Protein AF-A0A2H6AET5-F1 (afdb_monomer_lite)

Secondary structure (DSSP, 8-state):
-PPPSSPPSSPPEES-HHHHHHHHHHHHHTTPPPPHHHHT-EEHHHHHHHH-TTTS--S--SHHHHHHHTT---SSTT--HHHHHHHHHHHHHTTT--HHHHHHHHHHHHHHHHHHHHHHHHHHHHHHHH-SS----------

Radius of gyration: 17.85 Å; chains: 1; bounding box: 35×42×50 Å

pLDDT: mean 78.01, std 17.7, range [28.64, 96.94]

Foldseek 3Di:
DDDPPDDPPAQAEDQALVVLVVVCVVCVVVVHDDDVSSVRHDHLLCVCVVPPVVPQPDPDSDLLSLLVSLVQDQPCNPQDPVNLVVLVVVCVVVVVPDPVSVVVSVSVVVSSVVSRVSNVVSVVVVVCVVDVDDDDPDDPPDD

Sequence (143 aa):
MQWPGSAPEVPVLWYFSDEQNKLSERMQKYGLRVPVALQHGIDLFKECFRGYRLALPTEKFDLRSAAEAAGFRFRHPKLDGLDVAVGCLRWRDRGGCDEAELRTLLEYGEDDVLALRALAQWQDQLGRRASPRTGVEKLRLGP

Structure (mmCIF, N/CA/C/O backbone):
data_AF-A0A2H6AET5-F1
#
_entry.id   AF-A0A2H6AET5-F1
#
loop_
_atom_site.group_PDB
_atom_site.id
_atom_site.type_symbol
_atom_site.label_atom_id
_atom_site.label_alt_id
_atom_site.label_comp_id
_atom_site.label_asym_id
_atom_site.label_entity_id
_atom_site.label_seq_id
_atom_site.pdbx_PDB_ins_code
_atom_site.Cartn_x
_atom_site.Cartn_y
_atom_site.Cartn_z
_atom_site.occupancy
_atom_site.B_iso_or_equiv
_atom_site.auth_seq_id
_atom_site.auth_comp_id
_atom_site.auth_asym_id
_atom_site.auth_atom_id
_atom_site.pdbx_PDB_model_num
ATOM 1 N N . MET A 1 1 ? -0.906 -27.334 -12.210 1.00 37.22 1 MET A N 1
ATOM 2 C CA . MET A 1 1 ? -0.611 -26.825 -10.855 1.00 37.22 1 MET A CA 1
ATOM 3 C C . MET A 1 1 ? -1.937 -26.379 -10.246 1.00 37.22 1 MET A C 1
ATOM 5 O O . MET A 1 1 ? -2.487 -25.386 -10.697 1.00 37.22 1 MET A O 1
ATOM 9 N N 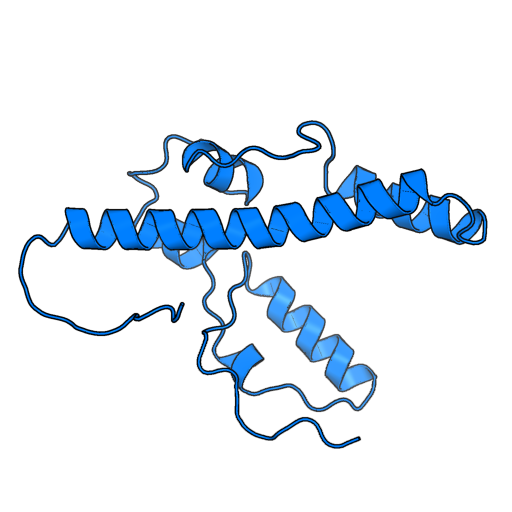. GLN A 1 2 ? -2.541 -27.189 -9.371 1.00 28.64 2 GLN A N 1
ATOM 10 C CA . GLN A 1 2 ? -3.816 -26.860 -8.719 1.00 28.64 2 GLN A CA 1
ATOM 11 C C . GLN A 1 2 ? -3.518 -26.046 -7.460 1.00 28.64 2 GLN A C 1
ATOM 13 O O . GLN A 1 2 ? -2.733 -26.478 -6.621 1.00 28.64 2 GLN A O 1
ATOM 18 N N . TRP A 1 3 ? -4.119 -24.862 -7.354 1.00 38.94 3 TRP A N 1
ATOM 19 C CA . TRP A 1 3 ? -4.076 -24.060 -6.136 1.00 38.94 3 TRP A CA 1
ATOM 20 C C . TRP A 1 3 ? -4.847 -24.818 -5.041 1.00 38.94 3 TRP A C 1
ATOM 22 O O . TRP A 1 3 ? -5.996 -25.194 -5.299 1.00 38.94 3 TRP A O 1
ATOM 32 N N . PRO A 1 4 ? -4.252 -25.104 -3.868 1.00 45.19 4 PRO A N 1
ATOM 33 C CA . PRO A 1 4 ? -4.927 -25.865 -2.822 1.00 45.19 4 PRO A CA 1
ATOM 34 C C . PRO A 1 4 ? -6.216 -25.142 -2.413 1.00 45.19 4 PRO A C 1
ATOM 36 O O . PRO A 1 4 ? -6.214 -23.958 -2.085 1.00 45.19 4 PRO A O 1
ATOM 39 N N . GLY A 1 5 ? -7.336 -25.858 -2.517 1.00 45.88 5 GLY A N 1
ATOM 40 C CA . GLY A 1 5 ? -8.704 -25.339 -2.426 1.00 45.88 5 GLY A CA 1
ATOM 41 C C . GLY A 1 5 ? -9.182 -24.934 -1.030 1.00 45.88 5 GLY A C 1
ATOM 42 O O . GLY A 1 5 ? -10.388 -24.859 -0.818 1.00 45.88 5 GLY A O 1
ATOM 43 N N . SER A 1 6 ? -8.285 -24.670 -0.086 1.00 50.78 6 SER A N 1
ATOM 44 C CA . SER A 1 6 ? -8.628 -24.068 1.201 1.00 50.78 6 SER A CA 1
ATOM 45 C C . SER A 1 6 ? -8.329 -22.575 1.132 1.00 50.78 6 SER A C 1
ATOM 47 O O . SER A 1 6 ? -7.181 -22.177 0.928 1.00 50.78 6 SER A O 1
ATOM 49 N N . ALA A 1 7 ? -9.364 -21.743 1.280 1.00 48.59 7 ALA A N 1
ATOM 50 C CA . ALA A 1 7 ? -9.169 -20.318 1.522 1.00 48.59 7 ALA A CA 1
ATOM 51 C C . ALA A 1 7 ? -8.194 -20.145 2.703 1.00 48.59 7 ALA A C 1
ATOM 53 O O . ALA A 1 7 ? -8.283 -20.926 3.653 1.00 48.59 7 ALA A O 1
ATOM 54 N N . PRO A 1 8 ? -7.254 -19.186 2.655 1.00 48.69 8 PRO A N 1
ATOM 55 C CA . PRO A 1 8 ? -6.396 -18.922 3.802 1.00 48.69 8 PRO A CA 1
ATOM 56 C C . PRO A 1 8 ? -7.270 -18.670 5.040 1.00 48.69 8 PRO A C 1
ATOM 58 O O . PRO A 1 8 ? -8.228 -17.903 4.969 1.00 48.69 8 PRO A O 1
ATOM 61 N N . GLU A 1 9 ? -6.946 -19.314 6.168 1.00 55.62 9 GLU A N 1
ATOM 62 C CA . GLU A 1 9 ? -7.607 -19.069 7.468 1.00 55.62 9 GLU A CA 1
ATOM 63 C C . GLU A 1 9 ? -7.415 -17.621 7.953 1.00 55.62 9 GLU A C 1
ATOM 65 O O . GLU A 1 9 ? -8.101 -17.157 8.863 1.00 55.62 9 GLU A O 1
ATOM 70 N N . VAL A 1 10 ? -6.485 -16.897 7.329 1.00 59.00 10 VAL A N 1
ATOM 71 C CA . VAL A 1 10 ? -6.173 -15.503 7.614 1.00 59.00 10 VAL A CA 1
ATOM 72 C C . VAL A 1 10 ? -7.020 -14.599 6.709 1.00 59.00 10 VAL A C 1
ATOM 74 O O . VAL A 1 10 ? -7.006 -14.785 5.487 1.00 59.00 10 VAL A O 1
ATOM 77 N N . PRO A 1 11 ? -7.750 -13.613 7.266 1.00 66.94 11 PRO A N 1
ATOM 78 C CA . PRO A 1 11 ? -8.535 -12.682 6.467 1.00 66.94 11 PRO A CA 1
ATOM 79 C C . PRO A 1 11 ? -7.628 -11.892 5.521 1.00 66.94 11 PRO A C 1
ATOM 81 O O . PRO A 1 11 ? -6.540 -11.457 5.901 1.00 66.94 11 PRO A O 1
ATOM 84 N N . VAL A 1 12 ? -8.092 -11.682 4.289 1.00 73.44 12 VAL A N 1
ATOM 85 C CA . VAL A 1 12 ? -7.377 -10.825 3.342 1.00 73.44 12 VAL A CA 1
ATOM 86 C C . VAL A 1 12 ? -7.653 -9.370 3.702 1.00 73.44 12 VAL A C 1
ATOM 88 O O . VAL A 1 12 ? -8.809 -8.970 3.825 1.00 73.44 12 VAL A O 1
ATOM 91 N N . LEU A 1 13 ? -6.596 -8.593 3.898 1.00 74.56 13 LEU A N 1
ATOM 92 C CA . LEU A 1 13 ? -6.674 -7.186 4.278 1.00 74.56 13 LEU A CA 1
ATOM 93 C C . LEU A 1 13 ? -6.441 -6.305 3.050 1.00 74.56 13 LEU A C 1
ATOM 95 O O . LEU A 1 13 ? -5.565 -6.602 2.241 1.00 74.56 13 LEU A O 1
ATOM 99 N N . TRP A 1 14 ? -7.188 -5.207 2.953 1.00 77.25 14 TRP A N 1
ATOM 100 C CA . TRP A 1 14 ? -7.032 -4.183 1.915 1.00 77.25 14 TRP A CA 1
ATOM 101 C C . TRP A 1 14 ? -7.125 -2.801 2.550 1.00 77.25 14 TRP A C 1
ATOM 103 O O . TRP A 1 14 ? -7.821 -2.631 3.558 1.00 77.25 14 TRP A O 1
ATOM 113 N N . TYR A 1 15 ? -6.467 -1.809 1.949 1.00 63.41 15 TYR A N 1
ATOM 114 C CA . TYR A 1 15 ? -6.569 -0.419 2.398 1.00 63.41 15 TYR A CA 1
ATOM 115 C C . TYR A 1 15 ? -7.469 0.436 1.503 1.00 63.41 15 TYR A C 1
ATOM 117 O O . TYR A 1 15 ? -7.489 1.644 1.647 1.00 63.41 15 TYR A O 1
ATOM 125 N N . PHE A 1 16 ? -8.235 -0.151 0.585 1.00 69.94 16 PHE A N 1
ATOM 126 C CA . PHE A 1 16 ? -9.380 0.494 -0.064 1.00 69.94 16 PHE A CA 1
ATOM 127 C C . PHE A 1 16 ? -10.156 -0.567 -0.855 1.00 69.94 16 PHE A C 1
ATOM 129 O O . PHE A 1 16 ? -9.552 -1.394 -1.539 1.00 69.94 16 PHE A O 1
ATOM 136 N N . SER A 1 17 ? -11.493 -0.541 -0.849 1.00 66.62 17 SER A N 1
ATOM 137 C CA . SER A 1 17 ? -12.280 -1.543 -1.597 1.00 66.62 17 SER A CA 1
ATOM 138 C C . SER A 1 17 ? -12.071 -1.524 -3.121 1.00 66.62 17 SER A C 1
ATOM 140 O O . SER A 1 17 ? -12.390 -2.496 -3.803 1.00 66.62 17 SER A O 1
ATOM 142 N N . ASP A 1 18 ? -11.514 -0.447 -3.675 1.00 75.19 18 ASP A N 1
ATOM 143 C CA . ASP A 1 18 ? -11.226 -0.338 -5.111 1.00 75.19 18 ASP A CA 1
ATOM 144 C C . ASP A 1 18 ? -10.122 -1.294 -5.583 1.00 75.19 18 ASP A C 1
ATOM 146 O O . ASP A 1 18 ? -10.116 -1.705 -6.746 1.00 75.19 18 ASP A O 1
ATOM 150 N N . GLU A 1 19 ? -9.199 -1.680 -4.703 1.00 77.50 19 GLU A N 1
ATOM 151 C CA . GLU A 1 19 ? -8.119 -2.621 -5.022 1.00 77.50 19 GLU A CA 1
ATOM 152 C C . GLU A 1 19 ? -8.677 -4.025 -5.283 1.00 77.50 19 GLU A C 1
ATOM 154 O O . GLU A 1 19 ? -8.323 -4.675 -6.271 1.00 77.50 19 GLU A O 1
ATOM 159 N N . GLN A 1 20 ? -9.633 -4.445 -4.450 1.00 80.88 20 GLN A N 1
ATOM 160 C CA . GLN A 1 20 ? -10.361 -5.704 -4.582 1.00 80.88 20 GLN A CA 1
ATOM 161 C C . GLN A 1 20 ? -11.117 -5.782 -5.916 1.00 80.88 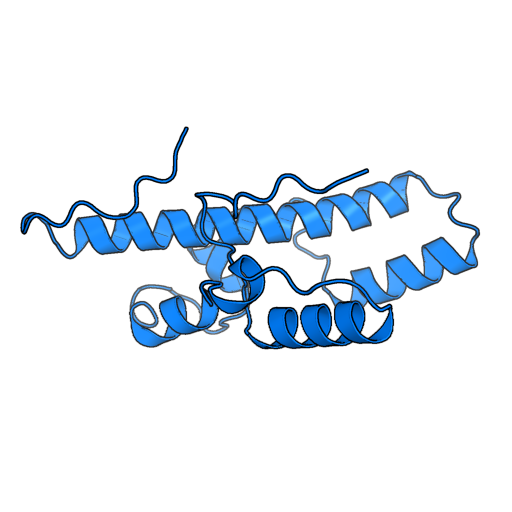20 GLN A C 1
ATOM 163 O O . GLN A 1 20 ? -11.051 -6.802 -6.615 1.00 80.88 20 GLN A O 1
ATOM 168 N N . ASN A 1 21 ? -11.820 -4.705 -6.281 1.00 82.94 21 ASN A N 1
ATOM 169 C CA . ASN A 1 21 ? -12.594 -4.633 -7.520 1.0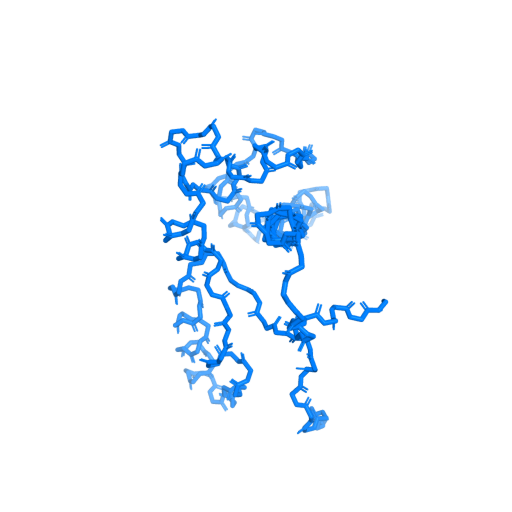0 82.94 21 ASN A CA 1
ATOM 170 C C . ASN A 1 21 ? -11.674 -4.726 -8.743 1.00 82.94 21 ASN A C 1
ATOM 172 O O . ASN A 1 21 ? -11.854 -5.604 -9.586 1.00 82.94 21 ASN A O 1
ATOM 176 N N . LYS A 1 22 ? -10.615 -3.907 -8.787 1.00 86.75 22 LYS A N 1
ATOM 177 C CA . LYS A 1 22 ? -9.646 -3.894 -9.896 1.00 86.75 22 LYS A CA 1
ATOM 178 C C . LYS A 1 22 ? -8.936 -5.235 -10.067 1.00 86.75 22 LYS A C 1
ATOM 180 O O . LYS A 1 22 ? -8.698 -5.668 -11.197 1.00 86.75 22 LYS A O 1
ATOM 185 N N . LEU A 1 23 ? -8.582 -5.902 -8.966 1.00 85.94 23 LEU A N 1
ATOM 186 C CA . LEU A 1 23 ? -7.982 -7.232 -9.028 1.00 85.94 23 LEU A CA 1
ATOM 187 C C . LEU A 1 23 ? -8.983 -8.260 -9.567 1.00 85.94 23 LEU A C 1
ATOM 189 O O . LEU A 1 23 ? -8.638 -9.013 -10.476 1.00 85.94 23 LEU A O 1
ATOM 193 N N . SER A 1 24 ? -10.221 -8.253 -9.068 1.00 87.12 24 SER A N 1
ATOM 194 C CA . SER A 1 24 ? -11.283 -9.160 -9.525 1.00 87.12 24 SER A CA 1
ATOM 195 C C . SER A 1 24 ? -11.559 -9.003 -11.022 1.00 87.12 24 SER A C 1
ATOM 197 O O . SER A 1 24 ? -11.579 -9.995 -11.751 1.00 87.12 24 SER A O 1
ATOM 199 N N . GLU A 1 25 ? -11.686 -7.764 -11.498 1.00 90.56 25 GLU A N 1
ATOM 200 C CA . GLU A 1 25 ? -11.878 -7.438 -12.915 1.00 90.56 25 GLU A CA 1
ATOM 201 C C . GLU A 1 25 ? -10.709 -7.925 -13.776 1.00 90.56 25 GLU A C 1
ATOM 203 O O . GLU A 1 25 ? -10.913 -8.538 -14.825 1.00 90.56 25 GLU A O 1
ATOM 208 N N . ARG A 1 26 ? -9.463 -7.703 -13.332 1.00 91.31 26 ARG A N 1
ATOM 209 C CA . ARG A 1 26 ? -8.276 -8.196 -14.048 1.00 91.31 26 ARG A CA 1
ATOM 210 C C . ARG A 1 26 ? -8.239 -9.718 -14.098 1.00 91.31 26 ARG A C 1
ATOM 212 O O . ARG A 1 26 ? -7.965 -10.269 -15.159 1.00 91.31 26 ARG A O 1
ATOM 219 N N . MET A 1 27 ? -8.528 -10.398 -12.991 1.00 92.06 27 MET A N 1
ATOM 220 C CA . MET A 1 27 ? -8.576 -11.861 -12.960 1.00 92.06 27 MET A CA 1
ATOM 221 C C . MET A 1 27 ? -9.618 -12.394 -13.945 1.00 92.06 27 MET A C 1
ATOM 223 O O . MET A 1 27 ? -9.288 -13.235 -14.779 1.00 92.06 27 MET A O 1
ATOM 227 N N . GLN A 1 28 ? -10.832 -11.841 -13.923 1.00 92.31 28 GLN A N 1
ATOM 228 C CA . GLN A 1 28 ? -11.899 -12.210 -14.854 1.00 92.31 28 GLN A CA 1
ATOM 229 C C . GLN A 1 28 ? -11.507 -11.953 -16.312 1.00 92.31 28 GLN A C 1
ATOM 231 O O . GLN A 1 28 ? -11.697 -12.827 -17.157 1.00 92.31 28 GLN A O 1
ATOM 236 N N . LYS A 1 29 ? -10.892 -10.799 -16.605 1.00 94.81 29 LYS A N 1
ATOM 237 C CA . LYS A 1 29 ? -10.405 -10.445 -17.948 1.00 94.81 29 LYS A CA 1
ATOM 238 C C . LYS A 1 29 ? -9.430 -11.480 -18.517 1.00 94.81 29 LYS A C 1
ATOM 240 O O . LYS A 1 29 ? -9.437 -11.714 -19.721 1.00 94.81 29 LYS A O 1
ATOM 245 N N . TYR A 1 30 ? -8.608 -12.098 -17.671 1.00 94.12 30 TYR A N 1
ATOM 246 C CA . TYR A 1 30 ? -7.648 -13.132 -18.071 1.00 94.12 30 TYR A CA 1
ATOM 247 C C . TYR A 1 30 ? -8.161 -14.566 -17.854 1.00 94.12 30 TYR A C 1
ATOM 249 O O . TYR A 1 30 ? -7.376 -15.510 -17.908 1.00 94.12 30 TYR A O 1
ATOM 257 N N . GLY A 1 31 ? -9.463 -14.755 -17.604 1.00 92.56 31 GLY A N 1
ATOM 258 C CA . GLY A 1 31 ? -10.064 -16.079 -17.408 1.00 92.56 31 GLY A CA 1
ATOM 259 C C . GLY A 1 31 ? -9.633 -16.782 -16.115 1.00 92.56 31 GLY A C 1
ATOM 260 O O . GLY A 1 31 ? -9.762 -18.000 -15.999 1.00 92.56 31 GLY A O 1
ATOM 261 N N . LEU A 1 32 ? -9.107 -16.037 -15.140 1.00 91.44 32 LEU A N 1
ATOM 262 C CA . LEU A 1 32 ? -8.695 -16.558 -13.841 1.00 91.44 32 LEU A CA 1
ATOM 263 C C . LEU A 1 32 ? -9.879 -16.575 -12.869 1.00 91.44 32 LEU A C 1
ATOM 265 O O . LEU A 1 32 ? -10.676 -15.638 -12.797 1.00 91.44 32 LEU A O 1
ATOM 269 N N . ARG A 1 33 ? -9.968 -17.636 -12.061 1.00 90.19 33 ARG A N 1
ATOM 270 C CA . ARG A 1 33 ? -10.980 -17.750 -11.006 1.00 90.19 33 ARG A CA 1
ATOM 271 C C . ARG A 1 33 ? -10.708 -16.734 -9.897 1.00 90.19 33 ARG A C 1
ATOM 273 O O . ARG A 1 33 ? -9.655 -16.786 -9.270 1.00 90.19 33 ARG A O 1
ATOM 280 N N . VAL A 1 34 ? -11.696 -15.892 -9.596 1.00 85.62 34 VAL A N 1
ATOM 281 C CA . VAL A 1 34 ? -11.655 -14.984 -8.442 1.00 85.62 34 VAL A CA 1
ATOM 282 C C . VAL A 1 34 ? -11.786 -15.790 -7.139 1.00 85.62 34 VAL A C 1
ATOM 284 O O . VAL A 1 34 ? -12.778 -16.509 -6.974 1.00 85.62 34 VAL A O 1
ATOM 287 N N . PRO A 1 35 ? -10.820 -15.710 -6.208 1.00 83.50 35 PRO A N 1
ATOM 288 C CA . PRO A 1 35 ? -10.907 -16.403 -4.929 1.00 83.50 35 PRO A CA 1
ATOM 289 C C . PRO A 1 35 ? -12.035 -15.839 -4.062 1.00 83.50 35 PRO A C 1
ATOM 291 O O . PRO A 1 35 ? -12.196 -14.629 -3.954 1.00 83.50 35 PRO A O 1
ATOM 294 N N . VAL A 1 36 ? -12.766 -16.707 -3.361 1.00 79.88 36 VAL A N 1
ATOM 295 C CA . VAL A 1 36 ? -13.810 -16.285 -2.404 1.00 79.88 36 VAL A CA 1
ATOM 296 C C . VAL A 1 36 ? -13.217 -15.432 -1.274 1.00 79.88 36 VAL A C 1
ATOM 298 O O . VAL A 1 36 ? -13.837 -14.475 -0.827 1.00 79.88 36 VAL A O 1
ATOM 301 N N . ALA A 1 37 ? -11.970 -15.701 -0.876 1.00 77.00 37 ALA A N 1
ATOM 302 C CA . ALA A 1 37 ? -11.246 -14.889 0.103 1.00 77.00 37 ALA A CA 1
ATOM 303 C C . ALA A 1 37 ? -11.074 -13.420 -0.336 1.00 77.00 37 ALA A C 1
ATOM 305 O O . ALA A 1 37 ? -11.053 -12.534 0.512 1.00 77.00 37 ALA A O 1
ATOM 306 N N . LEU A 1 38 ? -11.016 -13.149 -1.649 1.00 75.25 38 LEU A N 1
ATOM 307 C CA . LEU A 1 38 ? -10.993 -11.784 -2.179 1.00 75.25 38 LEU A CA 1
ATOM 308 C C . LEU A 1 38 ? -12.328 -11.073 -1.922 1.00 75.25 38 LEU A C 1
ATOM 310 O O . LEU A 1 38 ? -12.337 -9.875 -1.696 1.00 75.25 38 LEU A O 1
ATOM 314 N N . GLN A 1 39 ? -13.447 -11.804 -1.919 1.00 71.44 39 GLN A N 1
ATOM 315 C CA . GLN A 1 39 ? -14.801 -11.264 -1.738 1.00 71.44 39 GLN A CA 1
ATOM 316 C C . GLN A 1 39 ? -15.129 -10.919 -0.279 1.00 71.44 39 GLN A C 1
ATOM 318 O O . GLN A 1 39 ? -15.959 -10.050 -0.033 1.00 71.44 39 GLN A O 1
ATOM 323 N N . HIS A 1 40 ? -14.467 -11.579 0.673 1.00 73.75 40 HIS A N 1
ATOM 324 C CA . HIS A 1 40 ? -14.644 -11.371 2.116 1.00 73.75 40 HIS A CA 1
ATOM 325 C C . HIS A 1 40 ? -13.472 -10.621 2.758 1.00 73.75 40 HIS A C 1
ATOM 327 O O . HIS A 1 40 ? -13.230 -10.759 3.957 1.00 73.75 40 HIS A O 1
ATOM 333 N N . GLY A 1 41 ? -12.720 -9.865 1.958 1.00 74.00 41 GLY A N 1
ATOM 334 C CA . GLY A 1 41 ? -11.630 -9.049 2.469 1.00 74.00 41 GLY A CA 1
ATOM 335 C C . GLY A 1 41 ? -12.115 -8.003 3.475 1.00 74.00 41 GLY A C 1
ATOM 336 O O . GLY A 1 41 ? -13.231 -7.492 3.374 1.00 74.00 41 GLY A O 1
ATOM 337 N N . ILE A 1 42 ? -11.262 -7.674 4.441 1.00 77.50 42 ILE A N 1
ATOM 338 C CA . ILE A 1 42 ? -11.510 -6.599 5.402 1.00 77.50 42 ILE A CA 1
ATOM 339 C C . ILE A 1 42 ? -10.931 -5.308 4.826 1.00 77.50 42 ILE A C 1
ATOM 341 O O . ILE A 1 42 ? -9.741 -5.225 4.521 1.00 77.50 42 ILE A O 1
ATOM 345 N N . ASP A 1 43 ? -11.791 -4.302 4.694 1.00 81.19 43 ASP A N 1
ATOM 3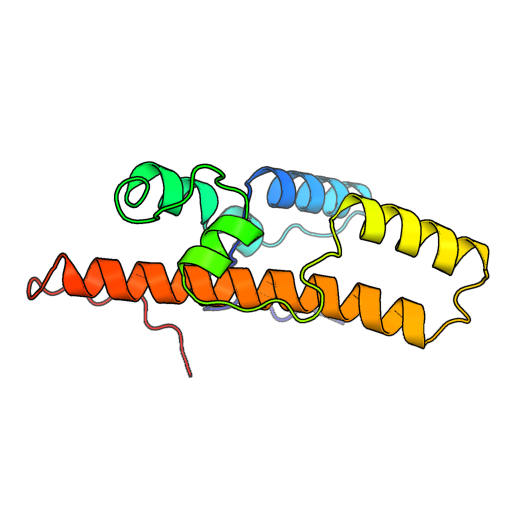46 C CA . ASP A 1 43 ? -11.428 -2.946 4.294 1.00 81.19 43 ASP A CA 1
ATOM 347 C C . ASP A 1 43 ? -11.000 -2.161 5.540 1.00 81.19 43 ASP A C 1
ATOM 349 O O . ASP A 1 43 ? -11.827 -1.615 6.277 1.00 81.19 43 ASP A O 1
ATOM 353 N N . LEU A 1 44 ? -9.692 -2.135 5.795 1.00 77.00 44 LEU A N 1
ATOM 354 C CA . LEU A 1 44 ? -9.144 -1.492 6.988 1.00 77.00 44 LEU A CA 1
ATOM 355 C C . LEU A 1 44 ? -9.339 0.019 6.976 1.00 77.00 44 LEU A C 1
ATOM 357 O O . LEU A 1 44 ? -9.456 0.614 8.045 1.00 77.00 44 LEU A O 1
ATOM 361 N N . PHE A 1 45 ? -9.436 0.637 5.798 1.00 78.50 45 PHE A N 1
ATOM 362 C CA . PHE A 1 45 ? -9.765 2.052 5.689 1.00 78.50 45 PHE A CA 1
ATOM 363 C C . PHE A 1 45 ? -11.168 2.326 6.247 1.00 78.50 45 PHE A C 1
ATOM 365 O O . PHE A 1 45 ? -11.339 3.221 7.081 1.00 78.50 45 PHE A O 1
ATOM 372 N N . LYS A 1 46 ? -12.171 1.518 5.875 1.00 76.94 46 LYS A N 1
ATOM 373 C CA . LYS A 1 46 ? -13.531 1.640 6.433 1.00 76.94 46 LYS A CA 1
ATOM 374 C C . LYS A 1 46 ? -13.567 1.389 7.937 1.00 76.94 46 LYS A C 1
ATOM 376 O O . LYS A 1 46 ? -14.244 2.140 8.638 1.00 76.94 46 LYS A O 1
ATOM 381 N N . GLU A 1 47 ? -12.839 0.392 8.434 1.00 73.50 47 GLU A N 1
ATOM 382 C CA . GLU A 1 47 ? -12.767 0.105 9.875 1.00 73.50 47 GLU A CA 1
ATOM 383 C C . GLU A 1 47 ? -12.080 1.245 10.651 1.00 73.50 47 GLU A C 1
ATOM 385 O O . GLU A 1 47 ? -12.609 1.724 11.660 1.00 73.50 47 GLU A O 1
ATOM 390 N N . CYS A 1 48 ? -10.968 1.780 10.128 1.00 68.62 48 CYS A N 1
ATOM 391 C CA . CYS A 1 48 ? -10.307 2.978 10.657 1.00 68.62 48 CYS A CA 1
ATOM 392 C C . CYS A 1 48 ? -11.281 4.156 10.737 1.00 68.62 48 CYS A C 1
ATOM 394 O O . CYS A 1 48 ? -11.364 4.832 11.764 1.00 68.62 48 CYS A O 1
ATOM 396 N N . PHE A 1 49 ? -12.032 4.394 9.662 1.00 69.25 49 PHE A N 1
ATOM 397 C CA . PHE A 1 49 ? -12.894 5.561 9.548 1.00 69.25 49 PHE A CA 1
ATOM 398 C C . PHE A 1 49 ? -14.165 5.460 10.401 1.00 69.25 49 PHE A C 1
ATOM 400 O O . PHE A 1 49 ? -14.624 6.472 10.931 1.00 69.25 49 PHE A O 1
ATOM 407 N N . ARG A 1 50 ? -14.734 4.257 10.558 1.00 67.19 50 ARG A N 1
ATOM 408 C CA . ARG A 1 50 ? -15.982 4.034 11.308 1.00 67.19 50 ARG A CA 1
ATOM 409 C C . ARG A 1 50 ? -15.792 4.021 12.824 1.00 67.19 50 ARG A C 1
ATOM 411 O O . ARG A 1 50 ? -16.675 4.507 13.522 1.00 67.19 50 ARG A O 1
ATOM 418 N N . GLY A 1 51 ? -14.679 3.483 13.330 1.00 61.91 51 GLY A N 1
ATOM 419 C CA . GLY A 1 51 ? -14.478 3.289 14.776 1.00 61.91 51 GLY A CA 1
ATOM 420 C C . GLY A 1 51 ? -13.379 4.143 15.409 1.00 61.91 51 GLY A C 1
ATOM 421 O O . GLY A 1 51 ? -13.466 4.481 16.587 1.00 61.91 51 GLY A O 1
ATOM 422 N N . TYR A 1 52 ? -12.351 4.518 14.642 1.00 62.12 52 TYR A N 1
ATOM 423 C CA . TYR A 1 52 ? -11.070 4.975 15.202 1.00 62.12 52 TYR A CA 1
ATOM 424 C C . TYR A 1 52 ? -10.616 6.342 14.697 1.00 62.12 52 TYR A C 1
ATOM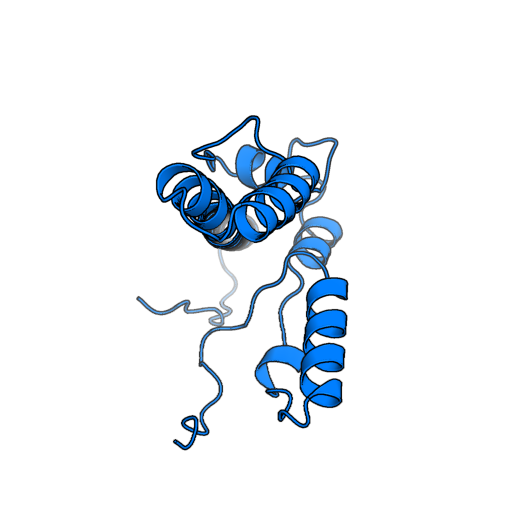 426 O O . TYR A 1 52 ? -9.522 6.793 15.033 1.00 62.12 52 TYR A O 1
ATOM 434 N N . ARG A 1 53 ? -11.473 7.048 13.954 1.00 63.28 53 ARG A N 1
ATOM 435 C CA . ARG A 1 53 ? -11.213 8.414 13.483 1.00 63.28 53 ARG A CA 1
ATOM 436 C C . ARG A 1 53 ? -10.874 9.387 14.620 1.00 63.28 53 ARG A C 1
ATOM 438 O O . ARG A 1 53 ? -10.140 10.339 14.399 1.00 63.28 53 ARG A O 1
ATOM 445 N N . LEU A 1 54 ? -11.381 9.132 15.828 1.00 59.50 54 LEU A N 1
ATOM 446 C CA . LEU A 1 54 ? -11.076 9.913 17.034 1.00 59.50 54 LEU A CA 1
ATOM 447 C C . LEU A 1 54 ? -9.763 9.500 17.724 1.00 59.50 54 LEU A C 1
ATOM 449 O O . LEU A 1 54 ? -9.285 10.224 18.590 1.00 59.50 54 LEU A O 1
ATOM 453 N N . ALA A 1 55 ? -9.199 8.339 17.378 1.00 65.31 55 ALA A N 1
ATOM 454 C CA . ALA A 1 55 ? -8.020 7.765 18.026 1.00 65.31 55 ALA A CA 1
ATOM 455 C C . ALA A 1 55 ? -6.724 7.947 17.217 1.00 65.31 55 ALA A C 1
ATOM 457 O O . ALA A 1 55 ? -5.642 7.831 17.789 1.00 65.31 55 ALA A O 1
ATOM 458 N N . LEU A 1 56 ? -6.814 8.226 15.911 1.00 67.69 56 LEU A N 1
ATOM 459 C CA . LEU A 1 56 ? -5.650 8.521 15.072 1.00 67.69 56 LEU A CA 1
ATOM 460 C C . LEU A 1 56 ? -5.414 10.039 14.996 1.00 67.69 56 LEU A C 1
ATOM 462 O O . LEU A 1 56 ? -6.266 10.749 14.460 1.00 67.69 56 LEU A O 1
ATOM 466 N N . PRO A 1 57 ? -4.264 10.556 15.469 1.00 67.31 57 PRO A N 1
ATOM 467 C CA . PRO A 1 57 ? -3.909 11.970 15.358 1.00 67.31 57 PRO A CA 1
ATOM 468 C C . PRO A 1 57 ? -3.402 12.302 13.944 1.00 67.31 57 PRO A C 1
ATOM 470 O O . PRO A 1 57 ? -2.261 12.717 13.765 1.00 67.31 57 PRO A O 1
ATOM 473 N N . THR A 1 58 ? -4.232 12.086 12.923 1.00 68.94 58 THR A N 1
ATOM 474 C CA . THR A 1 58 ? -3.896 12.409 11.531 1.00 68.94 58 THR A CA 1
ATOM 475 C C . THR A 1 58 ? -5.030 13.152 10.836 1.00 68.94 58 THR A C 1
ATOM 477 O O . THR A 1 58 ? -6.204 12.803 10.963 1.00 68.94 58 THR A O 1
ATOM 480 N N . GLU A 1 59 ? -4.669 14.178 10.068 1.00 70.62 59 GLU A N 1
ATOM 481 C CA . GLU A 1 59 ? -5.590 14.900 9.184 1.00 70.62 59 GLU A CA 1
ATOM 482 C C . GLU A 1 59 ? -5.823 14.146 7.865 1.00 70.62 59 GLU A C 1
ATOM 484 O O . GLU A 1 59 ? -6.838 14.347 7.195 1.00 70.62 59 GLU A O 1
ATOM 489 N N . LYS A 1 60 ? -4.895 13.249 7.504 1.00 77.62 60 LYS A N 1
ATOM 490 C CA . LYS A 1 60 ? -4.925 12.436 6.285 1.00 77.62 60 LYS A CA 1
ATOM 491 C C . LYS A 1 60 ? -5.172 10.972 6.629 1.00 77.62 60 LYS A C 1
ATOM 493 O O . LYS A 1 60 ? -4.503 10.409 7.490 1.00 77.62 60 LYS A O 1
ATOM 498 N N . PHE A 1 61 ? -6.112 10.346 5.928 1.00 75.88 61 PHE A N 1
ATOM 499 C CA . PHE A 1 61 ? -6.473 8.935 6.118 1.00 75.88 61 PHE A CA 1
ATOM 500 C C . PHE A 1 61 ? -5.931 8.048 4.990 1.00 75.88 61 PHE A C 1
ATOM 502 O O . PHE A 1 61 ? -6.541 7.047 4.635 1.00 75.88 61 PHE A O 1
ATOM 509 N N . ASP A 1 62 ? -4.804 8.436 4.394 1.00 85.81 62 ASP A N 1
ATOM 510 C CA . ASP A 1 62 ? -4.028 7.519 3.564 1.00 85.81 62 ASP A CA 1
ATOM 511 C C . ASP A 1 62 ? -3.264 6.506 4.439 1.00 85.81 62 ASP A C 1
ATOM 513 O O . ASP A 1 62 ? -3.067 6.716 5.642 1.00 85.81 62 ASP A O 1
ATOM 517 N N . LEU A 1 63 ? -2.850 5.387 3.828 1.00 87.31 63 LEU A N 1
ATOM 518 C CA . LEU A 1 63 ? -2.199 4.274 4.528 1.00 87.31 63 LEU A CA 1
ATOM 519 C C . LEU A 1 63 ? -0.955 4.746 5.269 1.00 87.31 63 LEU A C 1
ATOM 521 O O . LEU A 1 63 ? -0.751 4.375 6.422 1.00 87.31 63 LEU A O 1
ATOM 525 N N . ARG A 1 64 ? -0.155 5.591 4.611 1.00 89.62 64 ARG A N 1
ATOM 526 C CA . ARG A 1 64 ? 1.077 6.145 5.166 1.00 89.62 64 ARG A CA 1
ATOM 527 C C . ARG A 1 64 ? 0.800 6.886 6.464 1.00 89.62 64 ARG A C 1
ATOM 529 O O . ARG A 1 64 ? 1.357 6.522 7.493 1.00 89.62 64 ARG A O 1
ATOM 536 N N . SER A 1 65 ? -0.087 7.872 6.426 1.00 88.38 65 SER A N 1
ATOM 537 C CA . SER A 1 65 ? -0.365 8.734 7.572 1.00 88.38 65 SER A CA 1
ATOM 538 C C . SER A 1 65 ? -0.973 7.940 8.731 1.00 88.38 65 SER A C 1
ATOM 540 O O . SER A 1 65 ? -0.605 8.138 9.888 1.00 88.38 65 SER A O 1
ATOM 542 N N . ALA A 1 66 ? -1.868 6.991 8.433 1.00 86.31 66 ALA A N 1
ATOM 543 C CA . ALA A 1 66 ? -2.450 6.116 9.447 1.00 86.31 66 ALA A CA 1
ATOM 544 C C . ALA A 1 66 ? -1.413 5.157 10.063 1.00 86.31 66 ALA A C 1
ATOM 546 O O . ALA A 1 66 ? -1.391 4.977 11.281 1.00 86.31 66 ALA A O 1
ATOM 547 N N . ALA A 1 67 ? -0.542 4.558 9.249 1.00 89.44 67 ALA A N 1
ATOM 548 C CA . ALA A 1 67 ? 0.491 3.642 9.718 1.00 89.44 67 ALA A CA 1
ATOM 549 C C . ALA A 1 67 ? 1.587 4.366 10.517 1.00 89.44 67 ALA A C 1
ATOM 551 O O . ALA A 1 67 ? 2.015 3.866 11.556 1.00 89.44 67 ALA A O 1
ATOM 552 N N . GLU A 1 68 ? 2.000 5.563 10.094 1.00 90.88 68 GLU A N 1
ATOM 553 C CA . GLU A 1 68 ? 2.940 6.412 10.838 1.00 90.88 68 GLU A CA 1
ATOM 554 C C . GLU A 1 68 ? 2.365 6.833 12.194 1.00 90.88 68 GLU A C 1
ATOM 556 O O . GLU A 1 68 ? 3.052 6.737 13.212 1.00 90.88 68 GLU A O 1
ATOM 561 N N . ALA A 1 69 ? 1.082 7.208 12.242 1.00 86.00 69 ALA A N 1
ATOM 562 C CA . ALA A 1 69 ? 0.380 7.483 13.496 1.00 86.00 69 ALA A CA 1
ATOM 563 C C . ALA A 1 69 ? 0.293 6.243 14.411 1.00 86.00 69 ALA A C 1
ATOM 565 O O . ALA A 1 69 ? 0.307 6.374 15.636 1.00 86.00 69 ALA A O 1
ATOM 566 N N . ALA A 1 70 ? 0.262 5.038 13.831 1.00 84.44 70 ALA A N 1
ATOM 567 C CA . ALA A 1 70 ? 0.368 3.767 14.548 1.00 84.44 70 ALA A CA 1
ATOM 568 C C . ALA A 1 70 ? 1.821 3.379 14.918 1.00 84.44 70 ALA A C 1
ATOM 570 O O . ALA A 1 70 ? 2.036 2.348 15.557 1.00 84.44 70 ALA A O 1
ATOM 571 N N . GLY A 1 71 ? 2.818 4.199 14.563 1.00 90.19 71 GLY A N 1
ATOM 572 C CA . GLY A 1 71 ? 4.231 4.015 14.906 1.00 90.19 71 GLY A CA 1
ATOM 573 C C . GLY A 1 71 ? 5.066 3.254 13.870 1.00 90.19 71 GLY A C 1
ATOM 574 O O . GLY A 1 71 ? 6.235 2.964 14.135 1.00 90.19 71 GLY A O 1
ATOM 575 N N . PHE A 1 72 ? 4.506 2.929 12.702 1.00 94.44 72 PHE A N 1
ATOM 576 C CA . PHE A 1 72 ? 5.249 2.308 11.606 1.00 94.44 72 PHE A CA 1
ATOM 577 C C . PHE A 1 72 ? 6.238 3.300 10.974 1.00 94.44 72 PHE A C 1
ATOM 579 O O . PHE A 1 72 ? 5.981 4.501 10.911 1.00 94.44 72 PHE A O 1
ATOM 586 N N . ARG A 1 73 ? 7.384 2.802 10.494 1.00 95.62 73 ARG A N 1
ATOM 587 C CA . ARG A 1 73 ? 8.407 3.612 9.817 1.00 95.62 73 ARG A CA 1
ATOM 588 C C . ARG A 1 73 ? 8.727 3.013 8.456 1.00 95.62 73 ARG A C 1
ATOM 590 O O . ARG A 1 73 ? 9.260 1.910 8.387 1.00 95.62 73 ARG A O 1
ATOM 597 N N . PHE A 1 74 ? 8.447 3.771 7.404 1.00 95.56 74 PHE A N 1
ATOM 598 C CA . PHE A 1 74 ? 8.784 3.406 6.031 1.00 95.56 74 PHE A CA 1
ATOM 599 C C . PHE A 1 74 ? 10.297 3.479 5.799 1.00 95.56 74 PHE A C 1
ATOM 601 O O . PHE A 1 74 ? 10.955 4.418 6.259 1.00 95.56 74 PHE A O 1
ATOM 608 N N . ARG A 1 75 ? 10.843 2.526 5.035 1.00 96.69 75 ARG A N 1
ATOM 609 C CA . ARG A 1 75 ? 12.239 2.547 4.564 1.00 96.69 75 ARG A CA 1
ATOM 610 C C . ARG A 1 75 ? 12.494 3.748 3.656 1.00 96.69 75 ARG A C 1
ATOM 612 O O . ARG A 1 75 ? 13.547 4.375 3.743 1.00 96.69 75 ARG A O 1
ATOM 619 N N . HIS A 1 76 ? 11.492 4.106 2.848 1.00 94.75 76 HIS A N 1
ATOM 620 C CA . HIS A 1 76 ? 11.546 5.190 1.863 1.00 94.75 76 HIS A CA 1
ATOM 621 C C . HIS A 1 76 ? 10.492 6.272 2.160 1.00 94.75 76 HIS A C 1
ATOM 623 O O . HIS A 1 76 ? 9.496 6.379 1.444 1.00 94.75 76 HIS A O 1
ATOM 629 N N . PRO A 1 77 ? 10.675 7.116 3.196 1.00 92.75 77 PRO A N 1
ATOM 630 C CA . PRO A 1 77 ? 9.634 8.039 3.676 1.00 92.75 77 PRO A CA 1
ATOM 631 C C . PRO A 1 77 ? 9.244 9.129 2.667 1.00 92.75 77 PRO A C 1
ATOM 633 O O . PRO A 1 77 ? 8.188 9.741 2.789 1.00 92.75 77 PRO A O 1
ATOM 636 N N . LYS A 1 78 ? 10.095 9.389 1.668 1.00 92.12 78 LYS A N 1
ATOM 637 C CA . LYS A 1 78 ? 9.853 10.392 0.621 1.00 92.12 78 LYS A CA 1
ATOM 638 C C . LYS A 1 78 ? 9.258 9.814 -0.660 1.00 92.12 78 LYS A C 1
ATOM 640 O O . LYS A 1 78 ? 8.861 10.593 -1.510 1.00 92.12 78 LYS A O 1
ATOM 645 N N . LEU A 1 79 ? 9.236 8.490 -0.804 1.00 92.88 79 LEU A N 1
ATOM 646 C CA . LEU A 1 79 ? 8.782 7.827 -2.021 1.00 92.88 79 LEU A CA 1
ATOM 647 C C . LEU A 1 79 ? 7.257 7.744 -2.009 1.00 92.88 79 LEU A C 1
ATOM 649 O O . LEU A 1 79 ? 6.700 7.247 -1.033 1.00 92.88 79 LEU A O 1
ATOM 653 N N . ASP A 1 80 ? 6.566 8.238 -3.029 1.00 91.38 80 ASP A N 1
ATOM 654 C CA . ASP A 1 80 ? 5.106 8.139 -3.117 1.00 91.38 80 ASP A CA 1
ATOM 655 C C . ASP A 1 80 ? 4.626 7.204 -4.242 1.00 91.38 80 ASP A C 1
ATOM 657 O O . ASP A 1 80 ? 5.412 6.639 -5.005 1.00 91.38 80 ASP A O 1
ATOM 661 N N . GLY A 1 81 ? 3.309 6.995 -4.327 1.00 87.94 81 GLY A N 1
ATOM 662 C CA . GLY A 1 81 ? 2.730 6.086 -5.318 1.00 87.94 81 GLY A CA 1
ATOM 663 C C . GLY A 1 81 ? 2.919 6.552 -6.767 1.00 87.94 81 GLY A C 1
ATOM 664 O O . GLY A 1 81 ? 2.970 5.718 -7.674 1.00 87.94 81 GLY A O 1
ATOM 665 N N . LEU A 1 82 ? 3.051 7.862 -7.007 1.00 91.75 82 LEU A N 1
ATOM 666 C CA . LEU A 1 82 ? 3.333 8.399 -8.335 1.00 91.75 82 LEU A CA 1
ATOM 667 C C . LEU A 1 82 ? 4.796 8.148 -8.709 1.00 91.75 82 LEU A C 1
ATOM 669 O O . LEU A 1 82 ? 5.056 7.686 -9.821 1.00 91.75 82 LEU A O 1
ATOM 673 N N . ASP A 1 83 ? 5.727 8.375 -7.782 1.00 93.81 83 ASP A N 1
ATOM 674 C CA . ASP A 1 83 ? 7.147 8.066 -7.972 1.00 93.81 83 ASP A CA 1
ATOM 675 C C . ASP A 1 83 ? 7.353 6.588 -8.315 1.00 93.81 83 ASP A C 1
ATOM 677 O O . ASP A 1 83 ? 8.105 6.257 -9.232 1.00 93.81 83 ASP A O 1
ATOM 681 N N . VAL A 1 84 ? 6.645 5.694 -7.620 1.00 94.06 84 VAL A N 1
ATOM 682 C CA . VAL A 1 84 ? 6.688 4.243 -7.861 1.00 94.06 84 VAL A CA 1
ATOM 683 C C . VAL A 1 84 ? 6.100 3.897 -9.224 1.00 94.06 84 VAL A C 1
ATOM 685 O O . VAL A 1 84 ? 6.695 3.121 -9.969 1.00 94.06 84 VAL A O 1
ATOM 688 N N . ALA A 1 85 ? 4.964 4.493 -9.600 1.00 92.81 85 ALA A N 1
ATOM 689 C CA . ALA A 1 85 ? 4.365 4.270 -10.913 1.00 92.81 85 ALA A CA 1
ATOM 690 C C . ALA A 1 85 ? 5.302 4.712 -12.052 1.00 92.81 85 ALA A C 1
ATOM 692 O O . ALA A 1 85 ? 5.510 3.964 -13.011 1.00 92.81 85 ALA A O 1
ATOM 693 N N . VAL A 1 86 ? 5.909 5.897 -11.929 1.00 95.12 86 VAL A N 1
ATOM 694 C CA . VAL A 1 86 ? 6.896 6.415 -12.888 1.00 95.12 86 VAL A CA 1
ATOM 695 C C . VAL A 1 86 ? 8.157 5.549 -12.894 1.00 95.12 86 VAL A C 1
ATOM 697 O O . VAL A 1 86 ? 8.664 5.222 -13.968 1.00 95.12 86 VAL A O 1
ATOM 700 N N . GLY A 1 87 ? 8.640 5.133 -11.723 1.00 93.69 87 GLY A N 1
ATOM 701 C CA . GLY A 1 87 ? 9.793 4.250 -11.566 1.00 93.69 87 GLY A CA 1
ATOM 702 C C . GLY A 1 87 ? 9.590 2.899 -12.248 1.00 93.69 87 GLY A C 1
ATOM 703 O O . GLY A 1 87 ? 10.443 2.473 -13.017 1.00 93.69 87 GLY A O 1
ATOM 704 N N . CYS A 1 88 ? 8.424 2.271 -12.083 1.00 93.62 88 CYS A N 1
ATOM 705 C CA . CYS A 1 88 ? 8.072 1.026 -12.772 1.00 93.62 88 CYS A CA 1
ATOM 706 C C . CYS A 1 88 ? 8.105 1.169 -14.302 1.00 93.62 88 CYS A C 1
ATOM 708 O O . CYS A 1 88 ? 8.637 0.299 -14.996 1.00 93.62 88 CYS A O 1
ATOM 710 N N . LEU A 1 89 ? 7.545 2.261 -14.842 1.00 94.94 89 LEU A N 1
ATOM 711 C CA . LEU A 1 89 ? 7.574 2.529 -16.284 1.00 94.94 89 LEU A CA 1
ATOM 712 C C . LEU A 1 89 ? 9.009 2.729 -16.774 1.00 94.94 89 LEU A C 1
ATOM 714 O O . LEU A 1 89 ? 9.422 2.094 -17.739 1.00 94.94 89 LEU A O 1
ATOM 718 N N . ARG A 1 90 ? 9.785 3.551 -16.065 1.00 94.56 90 ARG A N 1
ATOM 719 C CA . ARG A 1 90 ? 11.185 3.836 -16.388 1.00 94.56 90 ARG A CA 1
ATOM 720 C C . ARG A 1 90 ? 12.057 2.584 -16.339 1.00 94.56 90 ARG A C 1
ATOM 722 O O . ARG A 1 90 ? 12.846 2.364 -17.254 1.00 94.56 90 ARG A O 1
ATOM 729 N N . TRP A 1 91 ? 11.906 1.765 -15.303 1.00 94.69 91 TRP A N 1
ATOM 730 C CA . TRP A 1 91 ? 12.640 0.515 -15.135 1.00 94.69 91 TRP A CA 1
ATOM 731 C C . TRP A 1 91 ? 12.356 -0.451 -16.291 1.00 94.69 91 TRP A C 1
ATOM 733 O O . TRP A 1 91 ? 13.282 -0.985 -16.905 1.00 94.69 91 TRP A O 1
ATOM 743 N N . ARG A 1 92 ? 11.076 -0.601 -16.661 1.00 94.75 92 ARG A N 1
ATOM 744 C CA . ARG A 1 92 ? 10.647 -1.394 -17.821 1.00 94.75 92 ARG A CA 1
ATOM 745 C 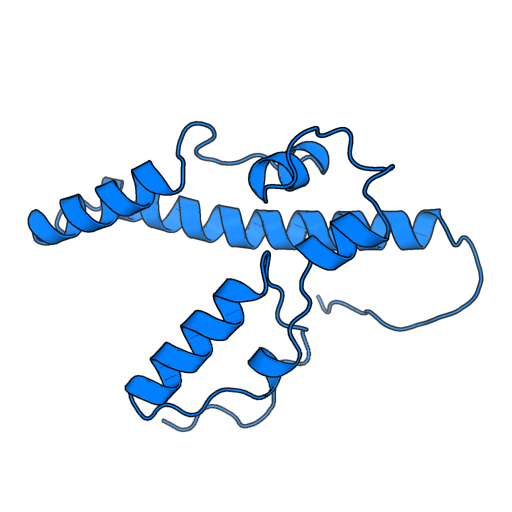C . ARG A 1 92 ? 11.230 -0.855 -19.126 1.00 94.75 92 ARG A C 1
ATOM 747 O O . ARG A 1 92 ? 11.762 -1.631 -19.914 1.00 94.75 92 ARG A O 1
ATOM 754 N N . ASP A 1 93 ? 11.137 0.451 -19.360 1.00 94.50 93 ASP A N 1
ATOM 755 C CA . ASP A 1 93 ? 11.578 1.081 -20.612 1.00 94.50 93 ASP A CA 1
ATOM 756 C C . ASP A 1 93 ? 13.107 0.996 -20.793 1.00 94.50 93 ASP A C 1
ATOM 758 O O . ASP A 1 93 ? 13.606 1.004 -21.916 1.00 94.50 93 ASP A O 1
ATOM 762 N N . ARG A 1 94 ? 13.853 0.831 -19.693 1.00 93.31 94 ARG A N 1
ATOM 763 C CA . ARG A 1 94 ? 15.297 0.538 -19.675 1.00 93.31 94 ARG A CA 1
ATOM 764 C C . ARG A 1 94 ? 15.635 -0.955 -19.802 1.00 93.31 94 ARG A C 1
ATOM 766 O O . ARG A 1 94 ? 16.794 -1.327 -19.639 1.00 93.31 94 ARG A O 1
ATOM 773 N N . GLY A 1 95 ? 14.651 -1.813 -20.067 1.00 93.19 95 GLY A N 1
ATOM 774 C CA . GLY A 1 95 ? 14.843 -3.258 -20.215 1.00 93.19 95 GLY A CA 1
ATOM 775 C C . GLY A 1 95 ? 14.958 -4.032 -18.899 1.00 93.19 95 GLY A C 1
ATOM 776 O O . GLY A 1 95 ? 15.308 -5.206 -18.926 1.00 93.19 95 GLY A O 1
ATOM 777 N N . GLY A 1 96 ? 14.653 -3.409 -17.758 1.00 90.38 96 GLY A N 1
ATOM 778 C CA . GLY A 1 96 ? 14.625 -4.084 -16.460 1.00 90.38 96 GLY A CA 1
ATOM 779 C C . GLY A 1 96 ? 15.996 -4.410 -15.860 1.00 90.38 96 GLY A C 1
ATOM 780 O O . GLY A 1 96 ? 16.118 -5.353 -15.084 1.00 90.38 96 GLY A O 1
ATOM 781 N N . CYS A 1 97 ? 17.036 -3.660 -16.226 1.00 88.44 97 CYS A N 1
ATOM 782 C CA . CYS A 1 97 ? 18.418 -3.989 -15.859 1.00 88.44 97 CYS A CA 1
ATOM 783 C C . CYS A 1 97 ? 18.893 -3.385 -14.526 1.00 88.44 97 CYS A C 1
ATOM 785 O O . CYS A 1 97 ? 19.927 -3.802 -14.010 1.00 88.44 97 CYS A O 1
ATOM 787 N N . ASP A 1 98 ? 18.197 -2.383 -13.980 1.00 93.81 98 ASP A N 1
ATOM 788 C CA . ASP A 1 98 ? 18.612 -1.723 -12.736 1.00 93.81 98 ASP A CA 1
ATOM 789 C C . ASP A 1 98 ? 18.039 -2.466 -11.518 1.00 93.81 98 ASP A C 1
ATOM 791 O O . ASP A 1 98 ? 16.872 -2.304 -11.151 1.00 93.81 98 ASP A O 1
ATOM 795 N N . GLU A 1 99 ? 18.860 -3.322 -10.908 1.00 94.50 99 GLU A N 1
ATOM 796 C CA . GLU A 1 99 ? 18.482 -4.099 -9.723 1.00 94.50 99 GLU A CA 1
ATOM 797 C C . GLU A 1 99 ? 18.253 -3.230 -8.480 1.00 94.50 99 GLU A C 1
ATOM 799 O O . GLU A 1 99 ? 17.459 -3.599 -7.612 1.00 94.50 99 GLU A O 1
ATOM 804 N N . ALA A 1 100 ? 18.934 -2.085 -8.371 1.00 93.81 100 ALA A N 1
ATOM 805 C CA . ALA A 1 100 ? 18.767 -1.186 -7.236 1.00 93.81 100 ALA A CA 1
ATOM 806 C C . ALA A 1 100 ? 17.413 -0.472 -7.320 1.00 93.81 100 ALA A C 1
ATOM 808 O O . ALA A 1 100 ? 16.682 -0.422 -6.331 1.00 93.81 100 ALA A O 1
ATOM 809 N N . GLU A 1 101 ? 17.042 -0.004 -8.515 1.00 93.38 101 GLU A N 1
ATOM 810 C CA . GLU A 1 101 ? 15.714 0.558 -8.777 1.00 93.38 101 GLU A CA 1
ATOM 811 C C . GLU A 1 101 ? 14.615 -0.488 -8.534 1.00 93.38 101 GLU A C 1
ATOM 813 O O . GLU A 1 101 ? 13.658 -0.205 -7.812 1.00 93.38 101 GLU A O 1
ATOM 818 N N . LEU A 1 102 ? 14.779 -1.720 -9.040 1.00 94.00 102 LEU A N 1
ATOM 819 C CA . LEU A 1 102 ? 13.830 -2.808 -8.773 1.00 94.00 102 LEU A CA 1
ATOM 820 C C . LEU A 1 102 ? 13.673 -3.065 -7.271 1.00 94.00 102 LEU A C 1
ATOM 822 O O . LEU A 1 102 ? 12.552 -3.203 -6.785 1.00 94.00 102 LEU A O 1
ATOM 826 N N . ARG A 1 103 ? 14.785 -3.107 -6.530 1.00 95.94 103 ARG A N 1
ATOM 827 C CA . ARG A 1 103 ? 14.764 -3.304 -5.081 1.00 95.94 103 ARG A CA 1
ATOM 828 C C . ARG A 1 103 ? 13.941 -2.221 -4.395 1.00 95.94 103 ARG A C 1
ATOM 830 O O . ARG A 1 103 ? 13.041 -2.566 -3.645 1.00 95.94 103 ARG A O 1
ATOM 837 N N . THR A 1 104 ? 14.180 -0.944 -4.686 1.00 95.56 104 THR A N 1
ATOM 838 C CA . THR A 1 104 ? 13.408 0.156 -4.086 1.00 95.56 104 THR A CA 1
ATOM 839 C C . THR A 1 104 ? 11.908 0.047 -4.387 1.00 95.56 104 THR A C 1
ATOM 841 O O . THR A 1 104 ? 11.090 0.264 -3.494 1.00 95.56 104 THR A O 1
ATOM 844 N N . LEU A 1 105 ? 11.532 -0.337 -5.612 1.00 94.44 105 LEU A N 1
ATOM 845 C CA . LEU A 1 105 ? 10.127 -0.536 -5.993 1.00 94.44 105 LEU A CA 1
ATOM 846 C C . LEU A 1 105 ? 9.477 -1.703 -5.230 1.00 94.44 105 LEU A C 1
ATOM 848 O O . LEU A 1 105 ? 8.327 -1.601 -4.803 1.00 94.44 105 LEU A O 1
ATOM 852 N N . LEU A 1 106 ? 10.208 -2.802 -5.032 1.00 94.88 106 LEU A N 1
ATOM 853 C CA . LEU A 1 106 ? 9.731 -3.953 -4.261 1.00 94.88 106 LEU A CA 1
ATOM 854 C C . LEU A 1 106 ? 9.637 -3.642 -2.764 1.00 94.88 106 LEU A C 1
ATOM 856 O O . LEU A 1 106 ? 8.652 -4.008 -2.128 1.00 94.88 106 LEU A O 1
ATOM 860 N N . GLU A 1 107 ? 10.625 -2.937 -2.212 1.00 96.94 107 GLU A N 1
ATOM 861 C CA . GLU A 1 107 ? 10.634 -2.501 -0.813 1.00 96.94 107 GLU A CA 1
ATOM 862 C C . GLU A 1 107 ? 9.458 -1.567 -0.508 1.00 96.94 107 GLU A C 1
ATOM 864 O O . GLU A 1 107 ? 8.874 -1.660 0.568 1.00 96.94 107 GLU A O 1
ATOM 869 N N . TYR A 1 108 ? 9.057 -0.716 -1.458 1.00 95.31 108 TYR A N 1
ATOM 870 C CA . TYR A 1 108 ? 7.843 0.089 -1.323 1.00 95.31 108 TYR A CA 1
ATOM 871 C C . TYR A 1 108 ? 6.590 -0.786 -1.174 1.00 95.31 108 TYR A C 1
ATOM 873 O O . TYR A 1 108 ? 5.824 -0.613 -0.229 1.00 95.31 108 TYR A O 1
ATOM 881 N N . GLY A 1 109 ? 6.403 -1.765 -2.067 1.00 93.06 109 GLY A N 1
ATOM 882 C CA . GLY A 1 109 ? 5.246 -2.662 -2.001 1.00 93.06 109 GLY A CA 1
ATOM 883 C C . GLY A 1 109 ? 5.233 -3.534 -0.742 1.00 93.06 109 GLY A C 1
ATOM 884 O O . GLY A 1 109 ? 4.177 -3.788 -0.166 1.00 93.06 109 GLY A O 1
ATOM 885 N N . GLU A 1 110 ? 6.404 -3.974 -0.280 1.00 94.62 110 GLU A N 1
ATOM 886 C CA . GLU A 1 110 ? 6.533 -4.694 0.987 1.00 94.62 110 GLU A CA 1
ATOM 887 C C . GLU A 1 110 ? 6.213 -3.789 2.188 1.00 94.62 110 GLU A C 1
ATOM 889 O O . GLU A 1 110 ? 5.498 -4.223 3.092 1.00 94.62 110 GLU A O 1
ATOM 894 N N . ASP A 1 111 ? 6.678 -2.534 2.194 1.00 95.62 111 ASP A N 1
ATOM 895 C CA . ASP A 1 111 ? 6.341 -1.571 3.247 1.00 95.62 111 ASP A CA 1
ATOM 896 C C . ASP A 1 111 ? 4.834 -1.317 3.330 1.00 95.62 111 ASP A C 1
ATOM 898 O O . ASP A 1 111 ? 4.317 -1.257 4.441 1.00 95.62 111 ASP A O 1
ATOM 902 N N . ASP A 1 112 ? 4.112 -1.236 2.209 1.00 92.19 112 ASP A N 1
ATOM 903 C CA . ASP A 1 112 ? 2.651 -1.079 2.220 1.00 92.19 112 ASP A CA 1
ATOM 904 C C . ASP A 1 112 ? 1.950 -2.275 2.889 1.00 92.19 112 ASP A C 1
ATOM 906 O O . ASP A 1 112 ? 1.052 -2.101 3.718 1.00 92.19 112 ASP A O 1
ATOM 910 N N . VAL A 1 113 ? 2.396 -3.505 2.612 1.00 91.06 113 VAL A N 1
ATOM 911 C CA . VAL A 1 113 ? 1.857 -4.714 3.262 1.00 91.06 113 VAL A CA 1
ATOM 912 C C . VAL A 1 113 ? 2.180 -4.731 4.760 1.00 91.06 113 VAL A C 1
ATOM 914 O O . VAL A 1 113 ? 1.325 -5.067 5.588 1.00 91.06 113 VAL A O 1
ATOM 917 N N . LEU A 1 114 ? 3.406 -4.358 5.135 1.00 92.75 114 LEU A N 1
ATOM 918 C CA . LEU A 1 114 ? 3.831 -4.295 6.534 1.00 92.75 114 LEU A CA 1
ATOM 919 C C . LEU A 1 114 ? 3.113 -3.177 7.302 1.00 92.75 114 LEU A C 1
ATOM 921 O O . LEU A 1 114 ? 2.694 -3.397 8.440 1.00 92.75 114 LEU A O 1
ATOM 925 N N . ALA A 1 115 ? 2.909 -2.019 6.676 1.00 92.12 115 ALA A N 1
ATOM 926 C CA . ALA A 1 115 ? 2.144 -0.900 7.208 1.00 92.12 115 ALA A CA 1
ATOM 927 C C . ALA A 1 115 ? 0.687 -1.303 7.455 1.00 92.12 115 ALA A C 1
ATOM 929 O O . ALA A 1 115 ? 0.141 -1.040 8.529 1.00 92.12 115 ALA A O 1
ATOM 930 N N . LEU A 1 116 ? 0.078 -2.019 6.504 1.00 90.19 116 LEU A N 1
ATOM 931 C CA . LEU A 1 116 ? -1.280 -2.541 6.636 1.00 90.19 116 LEU A CA 1
ATOM 932 C C . LEU A 1 116 ? -1.408 -3.498 7.827 1.00 90.19 116 LEU A C 1
ATOM 934 O O . LEU A 1 116 ? -2.341 -3.392 8.627 1.00 90.19 116 LEU A O 1
ATOM 938 N N . ARG A 1 117 ? -0.437 -4.403 7.987 1.00 88.69 117 ARG A N 1
ATOM 939 C CA . ARG A 1 117 ? -0.367 -5.314 9.136 1.00 88.69 117 ARG A CA 1
ATOM 940 C C . ARG A 1 117 ? -0.195 -4.555 10.452 1.00 88.69 117 ARG A C 1
ATOM 942 O O . ARG A 1 117 ? -0.886 -4.875 11.419 1.00 88.69 117 ARG A O 1
ATOM 949 N N . ALA A 1 118 ? 0.710 -3.580 10.504 1.00 88.94 118 ALA A N 1
ATOM 950 C CA . ALA A 1 118 ? 0.953 -2.776 11.700 1.00 88.94 118 ALA A CA 1
ATOM 951 C C . ALA A 1 118 ? -0.317 -2.027 12.128 1.00 88.94 118 ALA A C 1
ATOM 953 O O . ALA A 1 118 ? -0.679 -2.032 13.305 1.00 88.94 118 ALA A O 1
ATOM 954 N N . LEU A 1 119 ? -1.047 -1.465 11.164 1.00 86.38 119 LEU A N 1
ATOM 955 C CA . LEU A 1 119 ? -2.302 -0.773 11.417 1.00 86.38 119 LEU A CA 1
ATOM 956 C C . LEU A 1 119 ? -3.400 -1.718 11.929 1.00 86.38 119 LEU A C 1
ATOM 958 O O . LEU A 1 119 ? -4.085 -1.388 12.897 1.00 86.38 119 LEU A O 1
ATOM 962 N N . ALA A 1 120 ? -3.527 -2.915 11.350 1.00 85.62 120 ALA A N 1
ATOM 963 C CA . ALA A 1 120 ? -4.459 -3.936 11.837 1.00 85.62 120 ALA A CA 1
ATOM 964 C C . ALA A 1 120 ? -4.144 -4.366 13.283 1.00 85.62 120 ALA A C 1
ATOM 966 O O . ALA A 1 120 ? -5.039 -4.481 14.121 1.00 85.62 120 ALA A O 1
ATOM 967 N N . GLN A 1 121 ? -2.862 -4.563 13.605 1.00 86.19 121 GLN A N 1
ATOM 968 C CA . GLN A 1 121 ? -2.419 -4.896 14.964 1.00 86.19 121 GLN A CA 1
ATOM 969 C C . GLN A 1 121 ? -2.701 -3.762 15.953 1.00 86.19 121 GLN A C 1
ATOM 971 O O . GLN A 1 121 ? -3.114 -4.015 17.085 1.00 86.19 121 GLN A O 1
ATOM 976 N N . TRP A 1 122 ? -2.491 -2.516 15.537 1.00 85.44 122 TRP A N 1
ATOM 977 C CA . TRP A 1 122 ? -2.797 -1.345 16.349 1.00 85.44 122 TRP A CA 1
ATOM 978 C C . TRP A 1 122 ? -4.301 -1.236 16.647 1.00 85.44 122 TRP A C 1
ATOM 980 O O . TRP A 1 122 ? -4.683 -1.006 17.797 1.00 85.44 122 TRP A O 1
ATOM 990 N N . GLN A 1 123 ? -5.164 -1.492 15.659 1.00 79.88 123 GLN A N 1
ATOM 991 C CA . GLN A 1 123 ? -6.617 -1.534 15.860 1.00 79.88 123 GLN A CA 1
ATOM 992 C C . GLN A 1 123 ? -7.047 -2.629 16.843 1.00 79.88 123 GLN A C 1
ATOM 994 O O . GLN A 1 123 ? -7.838 -2.355 17.747 1.00 79.88 123 GLN A O 1
ATOM 999 N N . ASP A 1 124 ? -6.503 -3.844 16.718 1.00 82.06 124 ASP A N 1
ATOM 1000 C CA . ASP A 1 124 ? -6.788 -4.938 17.659 1.00 82.06 124 ASP A CA 1
ATOM 1001 C C . ASP A 1 124 ? -6.398 -4.543 19.095 1.00 82.06 124 ASP A C 1
ATOM 1003 O O . ASP A 1 124 ? -7.167 -4.726 20.043 1.00 82.06 124 ASP A O 1
ATOM 1007 N N . GLN A 1 125 ? -5.238 -3.901 19.268 1.00 82.19 125 GLN A N 1
ATOM 1008 C CA . GLN A 1 125 ? -4.806 -3.395 20.573 1.00 82.19 125 GLN A CA 1
ATOM 1009 C C . GLN A 1 125 ? -5.760 -2.335 21.134 1.00 82.19 125 GLN A C 1
ATOM 1011 O O . GLN A 1 125 ? -6.055 -2.357 22.332 1.00 82.19 125 GLN A O 1
ATOM 1016 N N . LEU A 1 126 ? -6.265 -1.421 20.301 1.00 76.12 126 LEU A N 1
ATOM 1017 C CA . LEU A 1 126 ? -7.263 -0.445 20.733 1.00 76.12 126 LEU A CA 1
ATOM 1018 C C . LEU A 1 126 ? -8.588 -1.099 21.122 1.00 76.12 126 LEU A C 1
ATOM 1020 O O . LEU A 1 126 ? -9.138 -0.752 22.166 1.00 76.12 126 LEU A O 1
ATOM 1024 N N . GLY A 1 127 ? -9.079 -2.059 20.337 1.00 73.38 127 GLY A N 1
ATOM 1025 C CA . GLY A 1 127 ? -10.296 -2.811 20.655 1.00 73.38 127 GLY A CA 1
ATOM 1026 C C . GLY A 1 127 ? -10.195 -3.523 22.007 1.00 73.38 127 GLY A C 1
ATOM 1027 O O . GLY A 1 127 ? -11.087 -3.401 22.848 1.00 73.38 127 GLY A O 1
ATOM 1028 N N . ARG A 1 128 ? -9.056 -4.175 22.276 1.00 74.00 128 ARG A N 1
ATOM 1029 C CA . ARG A 1 128 ? -8.779 -4.820 23.572 1.00 74.00 128 ARG A CA 1
ATOM 1030 C C . ARG A 1 128 ? -8.716 -3.830 24.736 1.00 74.00 128 ARG A C 1
ATOM 1032 O O . ARG A 1 128 ? -9.148 -4.162 25.836 1.00 74.00 128 ARG A O 1
ATOM 1039 N N . ARG A 1 129 ? -8.183 -2.624 24.516 1.00 66.69 129 ARG A N 1
ATOM 1040 C CA . ARG A 1 129 ? -8.116 -1.566 25.542 1.00 66.69 129 ARG A CA 1
ATOM 1041 C C . ARG A 1 129 ? -9.477 -0.924 25.814 1.00 66.69 129 ARG A C 1
ATOM 1043 O O . ARG A 1 129 ? -9.753 -0.586 26.959 1.00 66.69 129 ARG A O 1
ATOM 1050 N N . ALA A 1 130 ? -10.314 -0.770 24.788 1.00 60.12 130 ALA A N 1
ATOM 1051 C CA . ALA A 1 130 ? -11.659 -0.205 24.903 1.00 60.12 130 ALA A CA 1
ATOM 1052 C C . ALA A 1 130 ? -12.671 -1.184 25.528 1.00 60.12 130 ALA A C 1
ATOM 1054 O O . ALA A 1 130 ? -13.668 -0.751 26.099 1.00 60.12 130 ALA A O 1
ATOM 1055 N N . SER A 1 131 ? -12.405 -2.493 25.463 1.00 50.44 131 SER A N 1
ATOM 1056 C CA . SER A 1 131 ? -13.216 -3.540 26.094 1.00 50.44 131 SER A CA 1
ATOM 1057 C C . SER A 1 131 ? -12.397 -4.378 27.087 1.00 50.44 131 SER A C 1
ATOM 1059 O O . SER A 1 131 ? -12.091 -5.548 26.834 1.00 50.44 131 SER A O 1
ATOM 1061 N N . PRO A 1 132 ? -12.032 -3.829 28.262 1.00 48.81 132 PRO A N 1
ATOM 1062 C CA . PRO A 1 132 ? -11.462 -4.635 29.325 1.00 48.81 132 PRO A CA 1
ATOM 1063 C C . PRO A 1 132 ? -12.596 -5.472 29.940 1.00 48.81 132 PRO A C 1
ATOM 1065 O O . PRO A 1 132 ? -13.273 -5.031 30.860 1.00 48.81 132 PRO A O 1
ATOM 1068 N N . ARG A 1 133 ? -12.783 -6.698 29.429 1.00 46.75 133 ARG A N 1
ATOM 1069 C CA . ARG A 1 133 ? -13.772 -7.714 29.858 1.00 46.75 133 ARG A CA 1
ATOM 1070 C C . ARG A 1 133 ? -15.212 -7.494 29.376 1.00 46.75 133 ARG A C 1
ATOM 1072 O O . ARG A 1 133 ? -16.079 -7.096 30.139 1.00 46.75 133 ARG A O 1
ATOM 1079 N N . THR A 1 134 ? -15.507 -7.984 28.178 1.00 40.88 134 THR A N 1
ATOM 1080 C CA . THR A 1 134 ? -16.569 -8.993 27.997 1.00 40.88 134 THR A CA 1
ATOM 1081 C C . THR A 1 134 ? -16.082 -9.975 26.934 1.00 40.88 134 THR A C 1
ATOM 1083 O O . THR A 1 134 ? -15.530 -9.572 25.916 1.00 40.88 134 THR A O 1
ATOM 1086 N N . GLY A 1 135 ? -16.133 -11.273 27.231 1.00 44.66 135 GLY A N 1
ATOM 1087 C CA . GLY A 1 135 ? -15.517 -12.304 26.403 1.00 44.66 135 GLY A CA 1
ATOM 1088 C C . GLY A 1 135 ? -16.094 -12.343 24.990 1.00 44.66 135 GLY A C 1
ATOM 1089 O O . GLY A 1 135 ? -17.260 -12.675 24.816 1.00 44.66 135 GLY A O 1
ATOM 1090 N N . VAL A 1 136 ? -15.257 -12.074 23.991 1.00 39.50 136 VAL A N 1
ATOM 1091 C CA . VAL A 1 136 ? -15.454 -12.544 22.619 1.00 39.50 136 VAL A CA 1
ATOM 1092 C C . VAL A 1 136 ? -14.091 -12.985 22.097 1.00 39.50 136 VAL A C 1
ATOM 1094 O O . VAL A 1 136 ? -13.277 -12.191 21.631 1.00 39.50 136 VAL A O 1
ATOM 1097 N N . GLU A 1 137 ? -13.825 -14.285 22.206 1.00 45.75 137 GLU A N 1
ATOM 1098 C CA . GLU A 1 137 ? -12.870 -14.949 21.328 1.00 45.75 137 GLU A CA 1
ATOM 1099 C C . GLU A 1 137 ? -13.371 -14.801 19.888 1.00 45.75 137 GLU A C 1
ATOM 1101 O O . GLU A 1 137 ? -14.400 -15.381 19.552 1.00 45.75 137 GLU A O 1
ATOM 1106 N N . LYS A 1 138 ? -12.674 -14.023 19.051 1.00 43.59 138 LYS A N 1
ATOM 1107 C CA . LYS A 1 138 ? -12.599 -14.187 17.585 1.00 43.59 138 LYS A CA 1
ATOM 1108 C C . LYS A 1 138 ? -11.724 -13.088 16.988 1.00 43.59 138 LYS A C 1
ATOM 1110 O O . LYS A 1 138 ? -12.212 -12.035 16.613 1.00 43.59 138 LYS A O 1
ATOM 1115 N N . LEU A 1 139 ? -10.425 -13.364 16.956 1.00 41.78 139 LEU A N 1
ATOM 1116 C CA . LEU A 1 139 ? -9.437 -12.961 15.944 1.00 41.78 139 LEU A CA 1
ATOM 1117 C C . LEU A 1 139 ? -8.083 -13.459 16.468 1.00 41.78 139 LEU A C 1
ATOM 1119 O O . LEU A 1 139 ? -7.235 -12.706 16.939 1.00 41.78 139 LEU A O 1
ATOM 1123 N N . ARG A 1 140 ? -7.908 -14.786 16.472 1.00 38.88 140 ARG A N 1
ATOM 1124 C CA . ARG A 1 140 ? -6.573 -15.369 16.623 1.00 38.88 140 ARG A CA 1
ATOM 1125 C C . ARG A 1 140 ? -5.897 -15.225 15.264 1.00 38.88 140 ARG A C 1
ATOM 1127 O O . ARG A 1 140 ? -6.081 -16.070 14.397 1.00 38.88 140 ARG A O 1
ATOM 1134 N N . LEU A 1 141 ? -5.172 -14.129 15.063 1.00 41.00 141 LEU A N 1
ATOM 1135 C CA . LEU A 1 141 ? -4.128 -14.099 14.045 1.00 41.00 141 LEU A CA 1
ATOM 1136 C C . LEU A 1 141 ? -3.074 -15.114 14.508 1.00 41.00 141 LEU A C 1
ATOM 1138 O O . LEU A 1 141 ? -2.512 -14.958 15.593 1.00 41.00 141 LEU A O 1
ATOM 1142 N N . GLY A 1 142 ? -2.941 -16.213 13.763 1.00 38.22 142 GLY A N 1
ATOM 1143 C CA . GLY A 1 142 ? -2.011 -17.298 14.074 1.00 38.22 142 GLY A CA 1
ATOM 1144 C C . GLY A 1 142 ? -0.545 -16.837 14.088 1.00 38.22 142 GLY A C 1
ATOM 1145 O O . GLY A 1 142 ? -0.254 -15.752 13.576 1.00 38.22 142 GLY A O 1
ATOM 1146 N N . PRO A 1 143 ? 0.344 -17.628 14.721 1.00 42.28 143 PRO A N 1
ATOM 1147 C CA . PRO A 1 143 ? 1.774 -17.335 14.834 1.00 42.28 143 PRO A CA 1
ATOM 1148 C C . PRO A 1 143 ? 2.482 -17.228 13.479 1.00 42.28 143 PRO A C 1
ATOM 1150 O O . PRO A 1 143 ? 2.077 -17.946 12.537 1.00 42.28 143 PRO A O 1
#